Protein AF-A0A0K0ILM9-F1 (afdb_monomer_lite)

Foldseek 3Di:
DDPPDPPPPVVVVVVVVCVVDVDDPCPVVVVVVVVVVVVVVVVLVVQVLQVLQCVCVVVVPDDAFKDKDKDKDWDDQDPVCPPPPPDDTDIDIDIDDIDGRDHDHHPD

Radius of gyration: 21.02 Å; chains: 1; bounding box: 34×55×41 Å

Structure (mmCIF, N/CA/C/O backbone):
data_AF-A0A0K0ILM9-F1
#
_entry.id   AF-A0A0K0ILM9-F1
#
loop_
_atom_site.group_PDB
_atom_site.id
_atom_site.type_symbol
_atom_site.label_atom_id
_atom_site.label_alt_id
_atom_site.label_comp_id
_atom_site.label_asym_id
_atom_site.label_entity_id
_atom_site.label_seq_id
_atom_site.pdbx_PDB_ins_code
_atom_site.Cartn_x
_atom_site.Cartn_y
_atom_site.Cartn_z
_atom_site.occupancy
_atom_site.B_iso_or_equiv
_atom_site.auth_seq_id
_atom_site.auth_comp_id
_atom_site.auth_asym_id
_atom_site.auth_atom_id
_atom_site.pdbx_PDB_model_num
ATOM 1 N N . MET A 1 1 ? -18.665 20.025 -16.434 1.00 33.38 1 MET A N 1
ATOM 2 C CA . MET A 1 1 ? -17.232 20.025 -16.791 1.00 33.38 1 MET A CA 1
ATOM 3 C C . MET A 1 1 ? -16.466 20.414 -15.540 1.00 33.38 1 MET A C 1
ATOM 5 O O . MET A 1 1 ? -16.509 21.576 -15.172 1.00 33.38 1 MET A O 1
ATOM 9 N N . SER A 1 2 ? -15.904 19.436 -14.829 1.00 36.09 2 SER A N 1
ATOM 10 C CA . SER A 1 2 ? -15.121 19.678 -13.612 1.00 36.09 2 SER A CA 1
ATOM 11 C C . SER A 1 2 ? -13.660 19.839 -14.025 1.00 36.09 2 SER A C 1
ATOM 13 O O . SER A 1 2 ? -13.141 18.991 -14.752 1.00 36.09 2 SER A O 1
ATOM 15 N N . SER A 1 3 ? -13.036 20.963 -13.679 1.00 33.31 3 SER A N 1
ATOM 16 C CA . SER A 1 3 ? -11.645 21.248 -14.029 1.00 33.31 3 SER A CA 1
ATOM 17 C C . SER A 1 3 ? -10.723 20.300 -13.263 1.00 33.31 3 SER A C 1
ATOM 19 O O . SER A 1 3 ? -10.623 20.373 -12.043 1.00 33.31 3 SER A O 1
ATOM 21 N N . LEU A 1 4 ? -10.054 19.416 -14.000 1.00 40.66 4 LEU A N 1
ATOM 22 C CA . LEU A 1 4 ? -9.144 18.365 -13.530 1.00 40.66 4 LEU A CA 1
ATOM 23 C C . LEU A 1 4 ? -7.768 18.879 -13.053 1.00 40.66 4 LEU A C 1
ATOM 25 O O . LEU A 1 4 ? -6.768 18.187 -13.214 1.00 40.66 4 LEU A O 1
ATOM 29 N N . TYR A 1 5 ? -7.688 20.074 -12.465 1.00 40.53 5 TYR A N 1
ATOM 30 C CA . TYR A 1 5 ? -6.417 20.607 -11.969 1.00 40.53 5 TYR A CA 1
ATOM 31 C C . TYR A 1 5 ? -6.564 21.186 -10.554 1.00 40.53 5 TYR A C 1
ATOM 33 O O . TYR A 1 5 ? -7.301 22.159 -10.383 1.00 40.53 5 TYR A O 1
ATOM 41 N N . PRO A 1 6 ? -5.841 20.653 -9.548 1.00 45.00 6 PRO A N 1
ATOM 42 C CA . PRO A 1 6 ? -5.717 21.249 -8.217 1.00 45.00 6 PRO A CA 1
ATOM 43 C C . PRO A 1 6 ? -4.757 22.452 -8.261 1.00 45.00 6 PRO A C 1
ATOM 45 O O . PRO A 1 6 ? -3.771 22.529 -7.539 1.00 45.00 6 PRO A O 1
ATOM 48 N N . THR A 1 7 ? -5.006 23.402 -9.163 1.00 49.25 7 THR A N 1
ATOM 49 C CA . THR A 1 7 ? -4.151 24.580 -9.376 1.00 49.25 7 THR A CA 1
ATOM 50 C C . THR A 1 7 ? -4.472 25.758 -8.452 1.00 49.25 7 THR A C 1
ATOM 52 O O . THR A 1 7 ? -3.872 26.813 -8.621 1.00 49.25 7 THR A O 1
ATOM 55 N N . SER A 1 8 ? -5.393 25.642 -7.486 1.00 54.94 8 SER A N 1
ATOM 56 C CA . SER A 1 8 ? -5.875 26.822 -6.744 1.00 54.94 8 SER A CA 1
ATOM 57 C C . SER A 1 8 ? -5.545 26.889 -5.256 1.00 54.94 8 SER A C 1
ATOM 59 O O . SER A 1 8 ? -5.560 27.994 -4.737 1.00 54.94 8 SER A O 1
ATOM 61 N N . GLU A 1 9 ? -5.246 25.799 -4.549 1.00 55.62 9 GLU A N 1
ATOM 62 C CA . GLU A 1 9 ? -5.011 25.887 -3.090 1.00 55.62 9 GLU A CA 1
ATOM 63 C C . GLU A 1 9 ? -3.539 26.127 -2.748 1.00 55.62 9 GLU A C 1
ATOM 65 O O . GLU A 1 9 ? -3.226 27.107 -2.074 1.00 55.62 9 GLU A O 1
ATOM 70 N N . ILE A 1 10 ? -2.625 25.341 -3.327 1.00 53.16 10 ILE A N 1
ATOM 71 C CA . ILE A 1 10 ? -1.171 25.478 -3.120 1.00 53.16 10 ILE A CA 1
ATOM 72 C C . ILE A 1 10 ? -0.683 26.869 -3.550 1.00 53.16 10 ILE A C 1
ATOM 74 O O . ILE A 1 10 ? 0.044 27.541 -2.822 1.00 53.16 10 ILE A O 1
ATOM 78 N N . TYR A 1 11 ? -1.134 27.342 -4.717 1.00 53.72 11 TYR A N 1
ATOM 79 C CA . TYR A 1 11 ? -0.797 28.677 -5.222 1.00 53.72 11 TYR A CA 1
ATOM 80 C C . TYR A 1 11 ? -1.329 29.799 -4.323 1.00 53.72 11 TYR A C 1
ATOM 82 O O . TYR A 1 11 ? -0.677 30.834 -4.173 1.00 53.72 11 TYR A O 1
ATOM 90 N N . VAL A 1 12 ? -2.512 29.618 -3.730 1.00 59.88 12 VAL A N 1
ATOM 91 C CA . VAL A 1 12 ? -3.123 30.621 -2.850 1.00 59.88 12 VAL A CA 1
ATOM 92 C C . VAL A 1 12 ? -2.415 30.660 -1.501 1.00 59.88 12 VAL A C 1
ATOM 94 O O . VAL A 1 12 ? -2.133 31.752 -1.013 1.00 59.88 12 VAL A O 1
ATOM 97 N N . GLU A 1 13 ? -2.067 29.511 -0.921 1.00 58.78 13 GLU A N 1
ATOM 98 C CA . GLU A 1 13 ? -1.324 29.464 0.340 1.00 58.78 13 GLU A CA 1
ATOM 99 C C . GLU A 1 13 ? 0.108 30.003 0.186 1.00 58.78 13 GLU A C 1
ATOM 101 O O . GLU A 1 13 ? 0.561 30.804 1.010 1.00 58.78 13 GLU A O 1
ATOM 106 N N . TYR A 1 14 ? 0.774 29.661 -0.922 1.00 53.38 14 TYR A N 1
ATOM 107 C CA . TYR A 1 14 ? 2.092 30.179 -1.290 1.00 53.38 14 TYR A CA 1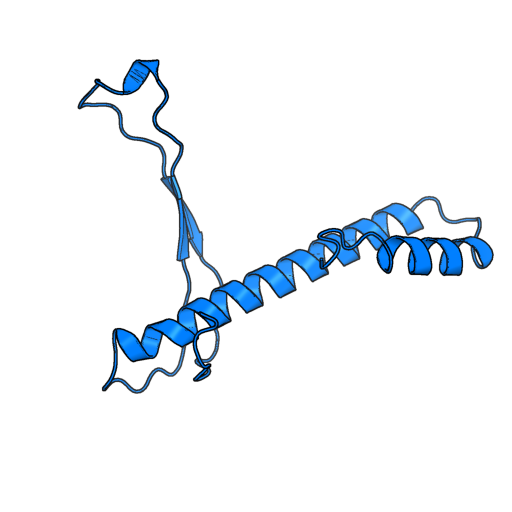
ATOM 108 C C . TYR A 1 14 ? 2.114 31.712 -1.341 1.00 53.38 14 TYR A C 1
ATOM 110 O O . TYR A 1 14 ? 2.963 32.335 -0.700 1.00 53.38 14 TYR A O 1
ATOM 118 N N . ASN A 1 15 ? 1.154 32.328 -2.041 1.00 56.69 15 ASN A N 1
ATOM 119 C CA . ASN A 1 15 ? 1.068 33.787 -2.172 1.00 56.69 15 ASN A CA 1
ATOM 120 C C . ASN A 1 15 ? 0.745 34.479 -0.838 1.00 56.69 15 ASN A C 1
ATOM 122 O O . ASN A 1 15 ? 1.233 35.573 -0.570 1.00 56.69 15 ASN A O 1
ATOM 126 N N . LYS A 1 16 ? -0.045 33.831 0.025 1.00 59.06 16 LYS A N 1
ATOM 127 C CA . LYS A 1 16 ? -0.424 34.379 1.334 1.00 59.06 16 LYS A CA 1
ATOM 128 C C . LYS A 1 16 ? 0.753 34.402 2.317 1.00 59.06 16 LYS A C 1
ATOM 130 O O . LYS A 1 16 ? 0.915 35.373 3.046 1.00 59.06 16 LYS A O 1
ATOM 135 N N . LYS A 1 17 ? 1.597 33.361 2.315 1.00 53.44 17 LYS A N 1
ATOM 136 C CA . LYS A 1 17 ? 2.791 33.266 3.182 1.00 53.44 17 LYS A CA 1
ATOM 137 C C . LYS A 1 17 ? 3.982 34.092 2.668 1.00 53.44 17 LYS A C 1
ATOM 139 O O . LYS A 1 17 ? 4.769 34.582 3.477 1.00 53.44 17 LYS A O 1
ATOM 144 N N . THR A 1 18 ? 4.114 34.296 1.353 1.00 51.09 18 THR A N 1
ATOM 145 C CA . THR A 1 18 ? 5.209 35.103 0.766 1.00 51.09 18 THR A CA 1
ATOM 146 C C . THR A 1 18 ? 5.064 36.610 0.994 1.00 51.09 18 THR A C 1
ATOM 148 O O . THR A 1 18 ? 6.080 37.309 1.002 1.00 51.09 18 THR A O 1
ATOM 151 N N . GLU A 1 19 ? 3.853 37.128 1.234 1.00 53.59 19 GLU A N 1
ATOM 152 C CA . GLU A 1 19 ? 3.674 38.526 1.660 1.00 53.59 19 GLU A CA 1
ATOM 153 C C . GLU A 1 19 ? 4.146 38.771 3.106 1.00 53.59 19 GLU A C 1
ATOM 155 O O . GLU A 1 19 ? 4.573 39.881 3.424 1.00 53.59 19 GLU A O 1
ATOM 160 N N . GLU A 1 20 ? 4.157 37.744 3.966 1.00 53.38 20 GLU A N 1
ATOM 161 C CA . GLU A 1 20 ? 4.500 37.882 5.389 1.00 53.38 20 GLU A CA 1
ATOM 162 C C . GLU A 1 20 ? 5.984 37.629 5.720 1.00 53.38 20 GLU A C 1
ATOM 164 O O . GLU A 1 20 ? 6.473 38.149 6.724 1.00 53.38 20 GLU A O 1
ATOM 169 N N . LYS A 1 21 ? 6.738 36.862 4.915 1.00 54.28 21 LYS A N 1
ATOM 170 C CA . LYS A 1 21 ? 8.130 36.481 5.250 1.00 54.28 21 LYS A CA 1
ATOM 171 C C . LYS A 1 21 ? 9.043 36.376 4.025 1.00 54.28 21 LYS A C 1
ATOM 173 O O . LYS A 1 21 ? 9.224 35.315 3.443 1.00 54.28 21 LYS A O 1
ATOM 178 N N . ARG A 1 22 ? 9.683 37.490 3.663 1.00 46.84 22 ARG A N 1
ATOM 179 C CA . ARG A 1 22 ? 10.633 37.611 2.536 1.00 46.84 22 ARG A CA 1
ATOM 180 C C . ARG A 1 22 ? 12.100 37.259 2.867 1.00 46.84 22 ARG A C 1
ATOM 182 O O . ARG A 1 22 ? 12.994 37.823 2.246 1.00 46.84 22 ARG A O 1
ATOM 189 N N . SER A 1 23 ? 12.390 36.395 3.845 1.00 54.50 23 SER A N 1
ATOM 190 C CA . SER A 1 23 ? 13.784 36.218 4.309 1.00 54.50 23 SER A CA 1
ATOM 191 C C . SER A 1 23 ? 14.160 34.825 4.838 1.00 54.50 23 SER A C 1
ATOM 193 O O . SER A 1 23 ? 14.935 34.744 5.787 1.00 54.50 23 SER A O 1
ATOM 195 N N . ASP A 1 24 ? 13.665 33.736 4.253 1.00 58.34 24 ASP A N 1
ATOM 196 C CA . ASP A 1 24 ? 14.224 32.409 4.561 1.00 58.34 24 ASP A CA 1
ATOM 197 C C . ASP A 1 24 ? 14.314 31.558 3.292 1.00 58.34 24 ASP A C 1
ATOM 199 O O . ASP A 1 24 ? 13.295 31.118 2.759 1.00 58.34 24 ASP A O 1
ATOM 203 N N . ASP A 1 25 ? 15.539 31.343 2.806 1.00 58.75 25 ASP A N 1
ATOM 204 C CA . ASP A 1 25 ? 15.829 30.571 1.586 1.00 58.75 25 ASP A CA 1
ATOM 205 C C . ASP A 1 25 ? 15.400 29.092 1.706 1.00 58.75 25 ASP A C 1
ATOM 207 O O . ASP A 1 25 ? 15.193 28.433 0.691 1.00 58.75 25 ASP A O 1
ATOM 211 N N . ASN A 1 26 ? 15.173 28.590 2.928 1.00 61.47 26 ASN A N 1
ATOM 212 C CA . ASN A 1 26 ? 14.743 27.208 3.188 1.00 61.47 26 ASN A CA 1
ATOM 213 C C . ASN A 1 26 ? 13.215 27.032 3.266 1.00 61.47 26 ASN A C 1
ATOM 215 O O . ASN A 1 26 ? 12.725 25.910 3.177 1.00 61.47 26 ASN A O 1
ATOM 219 N N . LEU A 1 27 ? 12.438 28.120 3.380 1.00 64.12 27 LEU A N 1
ATOM 220 C CA . LEU A 1 27 ? 10.982 28.041 3.580 1.00 64.12 27 LEU A CA 1
ATOM 221 C C . LEU A 1 27 ? 10.275 27.336 2.412 1.00 64.12 27 LEU A C 1
ATOM 223 O O . LEU A 1 27 ? 9.264 26.665 2.587 1.00 64.12 27 LEU A O 1
ATOM 227 N N . VAL A 1 28 ? 10.805 27.522 1.203 1.00 60.66 28 VAL A N 1
ATOM 228 C CA . VAL A 1 28 ? 10.263 26.922 -0.017 1.00 60.66 28 VAL A CA 1
ATOM 229 C C . VAL A 1 28 ? 10.489 25.412 -0.010 1.00 60.66 28 VAL A C 1
ATOM 231 O O . VAL A 1 28 ? 9.562 24.660 -0.296 1.00 60.66 28 VAL A O 1
ATOM 234 N N . GLU A 1 29 ? 11.694 24.971 0.345 1.00 68.50 29 GLU A N 1
ATOM 235 C CA . GLU A 1 29 ? 12.059 23.554 0.397 1.00 68.50 29 GLU A CA 1
ATOM 236 C C . GLU A 1 29 ? 11.287 22.817 1.501 1.00 68.50 29 GLU A C 1
ATOM 238 O O . GLU A 1 29 ? 10.767 21.728 1.261 1.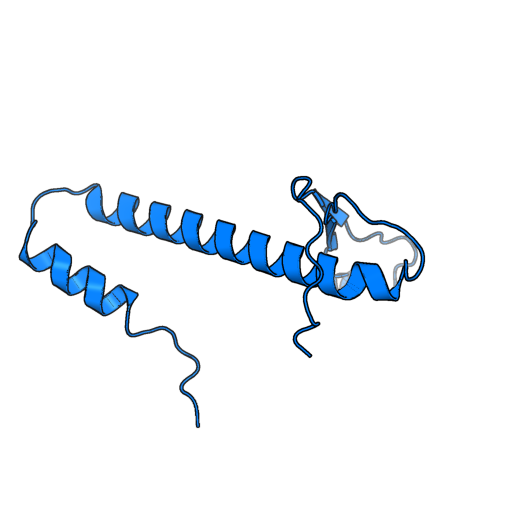00 68.50 29 GLU A O 1
ATOM 243 N N . ASP A 1 30 ? 11.093 23.463 2.654 1.00 70.56 30 ASP A N 1
ATOM 244 C CA . ASP A 1 30 ? 10.294 22.929 3.760 1.00 70.56 30 ASP A CA 1
ATOM 245 C C . ASP A 1 30 ? 8.814 22.745 3.375 1.00 70.56 30 ASP A C 1
ATOM 247 O O . ASP A 1 30 ? 8.239 21.692 3.646 1.00 70.56 30 ASP A O 1
ATOM 251 N N . ILE A 1 31 ? 8.202 23.717 2.681 1.00 64.31 31 ILE A N 1
ATOM 252 C CA . ILE A 1 31 ? 6.807 23.615 2.202 1.00 64.31 31 ILE A CA 1
ATOM 253 C C . ILE A 1 31 ? 6.656 22.481 1.181 1.00 64.31 31 ILE A C 1
ATOM 255 O O . ILE A 1 31 ? 5.671 21.742 1.217 1.00 64.31 31 ILE A O 1
ATOM 259 N N . PHE A 1 32 ? 7.611 22.334 0.257 1.00 62.56 32 PHE A N 1
ATOM 260 C CA . PHE A 1 32 ? 7.566 21.248 -0.724 1.00 62.56 32 PHE A CA 1
ATOM 261 C C . PHE A 1 32 ? 7.701 19.880 -0.062 1.00 62.56 32 PHE A C 1
ATOM 263 O O . PHE A 1 32 ? 6.963 18.965 -0.422 1.00 62.56 32 PHE A O 1
ATOM 270 N N . LYS A 1 33 ? 8.591 19.757 0.923 1.00 69.12 33 LYS A N 1
ATOM 271 C CA . LYS A 1 33 ? 8.792 18.517 1.666 1.00 69.12 33 LYS A CA 1
ATOM 272 C C . LYS A 1 33 ? 7.567 18.142 2.502 1.00 69.12 33 LYS A C 1
ATOM 274 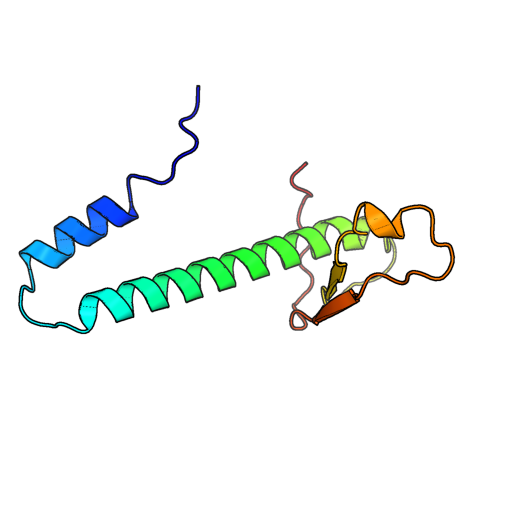O O . LYS A 1 33 ? 7.116 17.005 2.426 1.00 69.12 33 LYS A O 1
ATOM 279 N N . GLU A 1 34 ? 6.981 19.098 3.224 1.00 61.84 34 GLU A N 1
ATOM 280 C CA . GLU A 1 34 ? 5.743 18.889 3.989 1.00 61.84 34 GLU A CA 1
ATOM 281 C C . GLU A 1 34 ? 4.594 18.445 3.072 1.00 61.84 34 GLU A C 1
ATOM 283 O O . GLU A 1 34 ? 3.854 17.514 3.385 1.00 61.84 34 GLU A O 1
ATOM 288 N N . HIS A 1 35 ? 4.469 19.058 1.892 1.00 58.38 35 HIS A N 1
ATOM 289 C CA . HIS A 1 35 ? 3.445 18.677 0.925 1.00 58.38 35 HIS A CA 1
ATOM 290 C C . HIS A 1 35 ? 3.700 17.288 0.317 1.00 58.38 35 HIS A C 1
ATOM 292 O O . HIS A 1 35 ? 2.752 16.536 0.080 1.00 58.38 35 HIS A O 1
ATOM 298 N N . GLU A 1 36 ? 4.955 16.933 0.040 1.00 64.69 36 GLU A N 1
ATOM 299 C CA . GLU A 1 36 ? 5.337 15.602 -0.442 1.00 64.69 36 GLU A CA 1
ATOM 300 C C . GLU A 1 36 ? 5.016 14.524 0.603 1.00 64.69 36 GLU A C 1
ATOM 302 O O . GLU A 1 36 ? 4.419 13.497 0.266 1.00 64.69 36 GLU A O 1
ATOM 307 N N . GLU A 1 37 ? 5.322 14.787 1.874 1.00 68.19 37 GLU A N 1
ATOM 308 C CA . GLU A 1 37 ? 4.992 13.921 3.008 1.00 68.19 37 GLU A CA 1
ATOM 309 C C . GLU A 1 37 ? 3.468 13.764 3.157 1.00 68.19 37 GLU A C 1
ATOM 311 O O . GLU A 1 37 ? 2.970 12.638 3.116 1.00 68.19 37 GLU A O 1
ATOM 316 N N . LEU A 1 38 ? 2.706 14.866 3.183 1.00 58.00 38 LEU A N 1
ATOM 317 C CA . LEU A 1 38 ? 1.235 14.850 3.249 1.00 58.00 38 LEU A CA 1
ATOM 318 C C . LEU A 1 38 ? 0.598 14.088 2.080 1.00 58.00 38 LEU A C 1
ATOM 320 O O . LEU A 1 38 ? -0.336 13.308 2.269 1.00 58.00 38 LEU A O 1
ATOM 324 N N . THR A 1 39 ? 1.103 14.287 0.860 1.00 63.34 39 THR A N 1
ATOM 325 C CA . THR A 1 39 ? 0.588 13.595 -0.335 1.00 63.34 39 THR A CA 1
ATOM 326 C C . THR A 1 39 ? 0.892 12.098 -0.269 1.00 63.34 39 THR A C 1
ATOM 328 O O . THR A 1 39 ? 0.075 11.272 -0.680 1.00 63.34 39 THR A O 1
ATOM 331 N N . THR A 1 40 ? 2.055 11.738 0.277 1.00 76.19 40 THR A N 1
ATOM 332 C CA . THR A 1 40 ? 2.462 10.345 0.475 1.00 76.19 40 THR A CA 1
ATOM 333 C C . THR A 1 40 ? 1.589 9.664 1.527 1.00 76.19 40 THR A C 1
ATOM 335 O O . THR A 1 40 ? 1.088 8.567 1.276 1.00 76.19 40 THR A O 1
ATOM 338 N N . GLU A 1 41 ? 1.340 10.317 2.663 1.00 78.94 41 GLU A N 1
ATOM 339 C CA . GLU A 1 41 ? 0.470 9.803 3.726 1.00 78.94 41 GLU A CA 1
ATOM 340 C C . GLU A 1 41 ? -0.967 9.586 3.236 1.00 78.94 41 GLU A C 1
ATOM 342 O O . GLU A 1 41 ? -1.511 8.491 3.390 1.00 78.94 41 GLU A O 1
ATOM 347 N N . GLN A 1 42 ? -1.551 10.576 2.553 1.00 80.06 42 GLN A N 1
ATOM 348 C CA . GLN A 1 42 ? -2.888 10.459 1.959 1.00 80.06 42 GLN A CA 1
ATOM 349 C C . GLN A 1 42 ? -2.959 9.339 0.912 1.00 80.06 42 GLN A C 1
ATOM 351 O O . GLN A 1 42 ? -3.953 8.613 0.826 1.00 80.06 42 GLN A O 1
ATOM 356 N N . GLY A 1 43 ? -1.900 9.172 0.115 1.00 80.38 43 GLY A N 1
ATOM 357 C CA . GLY A 1 43 ? -1.796 8.085 -0.854 1.00 80.38 43 GLY A CA 1
ATOM 358 C C . GLY A 1 43 ? -1.803 6.709 -0.187 1.00 80.38 43 GLY A C 1
ATOM 359 O O . GLY A 1 43 ? -2.546 5.821 -0.610 1.00 80.38 43 GLY A O 1
ATOM 360 N N . VAL A 1 44 ? -1.021 6.539 0.882 1.00 84.56 44 VAL A N 1
ATOM 361 C CA . VAL A 1 44 ? -0.973 5.300 1.675 1.00 84.56 44 VAL A CA 1
ATOM 362 C C . VAL A 1 44 ? -2.328 5.011 2.321 1.00 84.56 44 VAL A C 1
ATOM 364 O O . VAL A 1 44 ? -2.816 3.883 2.226 1.00 84.56 44 VAL A O 1
ATOM 367 N N . GLU A 1 45 ? -2.973 6.020 2.910 1.00 84.62 45 GLU A N 1
ATOM 368 C CA . GLU A 1 45 ? -4.301 5.885 3.515 1.00 84.62 45 GLU A CA 1
ATOM 369 C C . GLU A 1 45 ? -5.340 5.406 2.490 1.00 84.62 45 GLU A C 1
ATOM 371 O O . GLU A 1 45 ? -6.077 4.450 2.740 1.00 84.62 45 GLU A O 1
ATOM 376 N N . LEU A 1 46 ? -5.371 6.013 1.299 1.00 85.00 46 LEU A N 1
ATOM 377 C CA . LEU A 1 46 ? -6.293 5.626 0.230 1.00 85.00 46 LEU A CA 1
ATOM 378 C C . LEU A 1 46 ? -6.084 4.180 -0.225 1.00 85.00 46 LEU A C 1
ATOM 380 O O . LEU A 1 46 ? -7.061 3.457 -0.442 1.00 85.00 46 LEU A O 1
ATOM 384 N N . ILE A 1 47 ? -4.828 3.748 -0.351 1.00 87.25 47 ILE A N 1
ATOM 385 C CA . ILE A 1 47 ? -4.484 2.374 -0.727 1.00 87.25 47 ILE A CA 1
ATOM 386 C C . ILE A 1 47 ? -4.940 1.388 0.355 1.00 87.25 47 ILE A C 1
ATOM 388 O O . ILE A 1 47 ? -5.548 0.364 0.032 1.00 87.25 47 ILE A O 1
ATOM 392 N N . ASN A 1 48 ? -4.712 1.698 1.632 1.00 86.75 48 ASN A N 1
ATOM 393 C CA . ASN A 1 48 ? -5.152 0.854 2.744 1.00 86.75 48 ASN A CA 1
ATOM 394 C C . ASN A 1 48 ? -6.679 0.801 2.856 1.00 86.75 48 ASN A C 1
ATOM 396 O O . ASN A 1 48 ? -7.250 -0.272 3.074 1.00 86.75 48 ASN A O 1
ATOM 400 N N . ARG A 1 49 ? -7.368 1.923 2.620 1.00 85.06 49 ARG A N 1
ATOM 401 C CA . ARG A 1 49 ? -8.833 1.963 2.565 1.00 85.06 49 ARG A CA 1
ATOM 402 C C . ARG A 1 49 ? -9.367 1.097 1.431 1.00 85.06 49 ARG A C 1
ATOM 404 O O . ARG A 1 49 ? -10.300 0.325 1.634 1.00 85.06 49 ARG A O 1
ATOM 411 N N . PHE A 1 50 ? -8.756 1.181 0.250 1.00 85.88 50 PHE A N 1
ATOM 412 C CA . PHE A 1 50 ? -9.104 0.306 -0.865 1.00 85.88 50 PHE A CA 1
ATOM 413 C C . PHE A 1 50 ? -8.899 -1.170 -0.497 1.00 85.88 50 PHE A C 1
ATOM 415 O O . PHE A 1 50 ? -9.829 -1.962 -0.656 1.00 85.88 50 PHE A O 1
ATOM 422 N N . GLY A 1 51 ? -7.742 -1.522 0.077 1.00 87.19 51 GLY A N 1
ATOM 423 C CA . GLY A 1 51 ? -7.451 -2.869 0.579 1.00 87.19 51 GLY A CA 1
ATOM 424 C C . GLY A 1 51 ? -8.501 -3.373 1.574 1.00 87.19 51 GLY A C 1
ATOM 425 O O . GLY A 1 51 ? -9.014 -4.480 1.423 1.00 87.19 51 GLY A O 1
ATOM 426 N N . SER A 1 52 ? -8.904 -2.531 2.528 1.00 86.31 52 SER A N 1
ATOM 427 C CA . SER A 1 52 ? -9.960 -2.853 3.496 1.00 86.31 52 SER A CA 1
ATOM 428 C C . SER A 1 52 ? -11.319 -3.066 2.824 1.00 86.31 52 SER A C 1
ATOM 430 O O . SER A 1 52 ? -12.040 -4.009 3.152 1.00 86.31 52 SER A O 1
ATOM 432 N N . SER A 1 53 ? -11.669 -2.228 1.844 1.00 85.81 53 SER A N 1
ATOM 433 C CA . SER A 1 53 ? -12.960 -2.320 1.153 1.00 85.81 53 SER A CA 1
ATOM 434 C C . SER A 1 53 ? -13.138 -3.629 0.377 1.00 85.81 53 SER A C 1
ATOM 436 O O . SER A 1 53 ? -14.256 -4.129 0.252 1.00 85.81 53 SER A O 1
ATOM 438 N N . VAL A 1 54 ? -12.039 -4.221 -0.107 1.00 87.88 54 VAL A N 1
ATOM 439 C CA . VAL A 1 54 ? -12.064 -5.502 -0.828 1.00 87.88 54 VAL A CA 1
ATOM 440 C C . VAL A 1 54 ? -11.837 -6.709 0.082 1.00 87.88 54 VAL A C 1
ATOM 442 O O . VAL A 1 54 ? -12.226 -7.814 -0.289 1.00 87.88 54 VAL A O 1
ATOM 445 N N . ALA A 1 55 ? -11.248 -6.533 1.268 1.00 87.38 55 ALA A N 1
ATOM 446 C CA . ALA A 1 55 ? -10.920 -7.638 2.170 1.00 87.38 55 ALA A CA 1
ATOM 447 C C . ALA A 1 55 ? -12.161 -8.468 2.545 1.00 87.38 55 ALA A C 1
ATOM 449 O O . ALA A 1 55 ? -12.150 -9.686 2.379 1.00 87.38 55 ALA A O 1
ATOM 450 N N . ASN A 1 56 ? -13.271 -7.813 2.903 1.00 79.50 56 ASN A N 1
ATOM 451 C CA . ASN A 1 56 ? -14.540 -8.490 3.211 1.00 79.50 56 ASN A CA 1
ATOM 452 C C . ASN A 1 56 ? -15.147 -9.239 2.020 1.00 79.50 56 ASN A C 1
ATOM 454 O O . ASN A 1 56 ? -15.882 -10.202 2.214 1.00 79.50 56 ASN A O 1
ATOM 458 N N . TYR A 1 57 ? -14.868 -8.816 0.783 1.00 84.31 57 TYR A N 1
ATOM 459 C CA . TYR A 1 57 ? -15.346 -9.543 -0.393 1.00 84.31 57 TYR A CA 1
ATOM 460 C C . TYR A 1 57 ? -14.642 -10.900 -0.530 1.00 84.31 57 TYR A C 1
ATOM 462 O O . TYR A 1 57 ? -15.279 -11.898 -0.864 1.00 84.31 57 TYR A O 1
ATOM 470 N N . TYR A 1 58 ? -13.336 -10.947 -0.257 1.00 86.44 58 TYR A N 1
ATOM 471 C CA . TYR A 1 58 ? -12.542 -12.173 -0.366 1.00 86.44 58 TYR A CA 1
ATOM 472 C C . TYR A 1 58 ? -12.584 -13.044 0.896 1.00 86.44 58 TYR A C 1
ATOM 474 O O . TYR A 1 58 ? -12.413 -14.258 0.792 1.00 86.44 58 TYR A O 1
ATOM 482 N N . LEU A 1 59 ? -12.829 -12.447 2.064 1.00 87.31 59 LEU A N 1
ATOM 483 C CA . LEU A 1 59 ? -12.845 -13.107 3.373 1.00 87.31 59 LEU A CA 1
ATOM 484 C C . LEU A 1 59 ? -14.166 -12.821 4.124 1.00 87.31 59 LEU A C 1
ATOM 486 O O . LEU A 1 59 ? -14.149 -12.246 5.207 1.00 87.31 59 LEU A O 1
ATOM 490 N N . PRO A 1 60 ? -15.336 -13.204 3.576 1.00 81.38 60 PRO A N 1
ATOM 491 C CA . PRO A 1 60 ? -16.644 -12.739 4.061 1.00 81.38 60 PRO A CA 1
ATOM 492 C C . PRO A 1 60 ? -17.071 -13.269 5.438 1.00 81.38 60 PRO A C 1
ATOM 494 O O . PRO A 1 60 ? -18.039 -12.764 5.998 1.00 81.38 60 PRO A O 1
ATOM 497 N N . ASN A 1 61 ? -16.398 -14.296 5.962 1.00 86.94 61 ASN A N 1
ATOM 498 C CA . ASN A 1 61 ? -16.733 -14.933 7.242 1.00 86.94 61 ASN A CA 1
ATOM 499 C C . ASN A 1 61 ? -15.600 -14.830 8.271 1.00 86.94 61 ASN A C 1
ATOM 501 O O . ASN A 1 61 ? -15.690 -15.452 9.327 1.00 86.94 61 ASN A O 1
ATOM 505 N N . GLU A 1 62 ? -14.533 -14.106 7.944 1.00 87.75 62 GLU A N 1
ATOM 506 C CA . GLU A 1 62 ? -13.399 -13.926 8.841 1.00 87.75 62 GLU A CA 1
ATOM 507 C C . GLU A 1 62 ? -13.565 -12.619 9.612 1.00 87.75 62 GLU A C 1
ATOM 509 O O . GLU A 1 62 ? -14.000 -11.608 9.058 1.00 87.75 62 GLU A O 1
ATOM 514 N N . ASP A 1 63 ? -13.200 -12.644 10.890 1.00 88.94 63 ASP A N 1
ATOM 515 C CA . ASP A 1 63 ? -13.080 -11.433 11.694 1.00 88.94 63 ASP A CA 1
ATOM 516 C C . ASP A 1 63 ? -11.688 -10.838 11.456 1.00 88.94 63 ASP A C 1
ATOM 518 O O . ASP A 1 63 ? -10.675 -11.357 11.933 1.00 88.94 63 ASP A O 1
ATOM 522 N N . ILE A 1 64 ? -11.622 -9.809 10.613 1.00 89.19 64 ILE A N 1
ATOM 523 C CA . ILE A 1 64 ? -10.361 -9.196 10.195 1.00 89.19 64 ILE A CA 1
ATOM 524 C C . ILE A 1 64 ? -10.003 -8.104 11.202 1.00 89.19 64 ILE A C 1
ATOM 526 O O . ILE A 1 64 ? -10.663 -7.074 11.257 1.00 89.19 64 ILE A O 1
ATOM 530 N N . GLU A 1 65 ? -8.932 -8.308 11.969 1.00 91.94 65 GLU A N 1
ATOM 531 C CA . GLU A 1 65 ? -8.427 -7.307 12.922 1.00 91.94 65 GLU A CA 1
ATOM 532 C C . GLU A 1 65 ? -7.509 -6.284 12.236 1.00 91.94 65 GLU A C 1
ATOM 534 O O . GLU A 1 65 ? -7.636 -5.075 12.422 1.00 91.94 65 GLU A O 1
ATOM 539 N N . MET A 1 66 ? -6.589 -6.773 11.401 1.00 92.12 66 MET A N 1
ATOM 540 C CA . MET A 1 66 ? -5.538 -5.974 10.777 1.00 92.12 66 MET A CA 1
ATOM 541 C C . MET A 1 66 ? -5.383 -6.339 9.304 1.00 92.12 66 MET A C 1
ATOM 543 O O . MET A 1 66 ? -5.518 -7.501 8.914 1.00 92.12 66 MET A O 1
ATOM 547 N N . ILE A 1 67 ? -5.010 -5.355 8.493 1.00 89.31 67 ILE A N 1
ATOM 548 C CA . ILE A 1 67 ? -4.655 -5.545 7.090 1.00 89.31 67 ILE A CA 1
ATOM 549 C C . ILE A 1 67 ? -3.243 -5.042 6.805 1.00 89.31 67 ILE A C 1
ATOM 551 O O . ILE A 1 67 ? -2.769 -4.076 7.400 1.00 89.31 67 ILE A O 1
ATOM 555 N N . GLN A 1 68 ? -2.585 -5.688 5.849 1.00 92.12 68 GLN A N 1
ATOM 556 C CA . GLN A 1 68 ? -1.340 -5.216 5.261 1.00 92.12 68 GLN A CA 1
ATOM 557 C C . GLN A 1 68 ? -1.491 -5.205 3.746 1.00 92.12 68 GLN A C 1
ATOM 559 O O . GLN A 1 68 ? -1.904 -6.205 3.154 1.00 92.12 68 GLN A O 1
ATOM 564 N N . VAL A 1 69 ? -1.132 -4.093 3.108 1.00 89.62 69 VAL A N 1
ATOM 565 C CA . VAL A 1 69 ? -1.149 -3.986 1.648 1.00 89.62 69 VAL A CA 1
ATOM 566 C C . VAL A 1 69 ? 0.275 -4.044 1.106 1.00 89.62 69 VAL A C 1
ATOM 568 O O . VAL A 1 69 ? 1.148 -3.299 1.539 1.00 89.62 69 VAL A O 1
ATOM 571 N N . ARG A 1 70 ? 0.503 -4.916 0.120 1.00 91.00 70 ARG A N 1
ATOM 572 C CA . ARG A 1 70 ? 1.750 -4.989 -0.652 1.00 91.00 70 ARG A CA 1
ATOM 573 C C . ARG A 1 70 ? 1.525 -4.423 -2.046 1.00 91.00 70 ARG A C 1
ATOM 575 O O . ARG A 1 70 ? 0.694 -4.932 -2.796 1.00 91.00 70 ARG A O 1
ATOM 582 N N . LEU A 1 71 ? 2.316 -3.427 -2.421 1.00 86.69 71 LEU A N 1
ATOM 583 C CA . LEU A 1 71 ? 2.377 -2.909 -3.782 1.00 86.69 71 LEU A CA 1
ATOM 584 C C . LEU A 1 71 ? 3.419 -3.692 -4.580 1.00 86.69 71 LEU A C 1
ATOM 586 O O . LEU A 1 71 ? 4.542 -3.890 -4.118 1.00 86.69 71 LEU A O 1
ATOM 590 N N . SER A 1 72 ? 3.053 -4.134 -5.783 1.00 89.94 72 SER A N 1
ATOM 591 C CA . SER A 1 72 ? 3.969 -4.785 -6.723 1.00 89.94 72 SER A CA 1
ATOM 592 C C . SER A 1 72 ? 4.195 -3.899 -7.943 1.00 89.94 72 SER A C 1
ATOM 594 O O . SER A 1 72 ? 3.262 -3.633 -8.702 1.00 89.94 72 SER A O 1
ATOM 596 N N . PHE A 1 73 ? 5.440 -3.502 -8.167 1.00 87.75 73 PHE A N 1
ATOM 597 C CA . PHE A 1 73 ? 5.870 -2.745 -9.335 1.00 87.75 73 PHE A CA 1
ATOM 598 C C . PHE A 1 73 ? 6.572 -3.706 -10.278 1.00 87.75 73 PHE A C 1
ATOM 600 O O . PHE A 1 73 ? 7.689 -4.142 -10.007 1.00 87.75 73 PHE A O 1
ATOM 607 N N . ARG A 1 74 ? 5.895 -4.081 -11.361 1.00 88.69 74 ARG A N 1
ATOM 608 C CA . ARG A 1 74 ? 6.476 -4.921 -12.404 1.00 88.69 74 ARG A CA 1
ATOM 609 C C . ARG A 1 74 ? 6.924 -4.043 -13.559 1.00 88.69 74 ARG A C 1
ATOM 611 O O . ARG A 1 74 ? 6.106 -3.310 -14.117 1.00 88.69 74 ARG A O 1
ATOM 618 N N . ASP A 1 75 ? 8.185 -4.176 -13.943 1.00 88.31 75 ASP A N 1
ATOM 619 C CA . ASP A 1 75 ? 8.706 -3.476 -15.108 1.00 88.31 75 ASP A CA 1
ATOM 620 C C . ASP A 1 75 ? 7.974 -3.940 -16.378 1.00 88.31 75 ASP A C 1
ATOM 622 O O . ASP A 1 75 ? 7.677 -5.132 -16.543 1.00 88.31 75 ASP A O 1
ATOM 626 N N . PRO A 1 76 ? 7.647 -3.016 -17.295 1.00 88.81 76 PRO A N 1
ATOM 627 C CA . PRO A 1 76 ? 7.007 -3.385 -18.543 1.00 88.81 76 PRO A CA 1
ATOM 628 C C . PRO A 1 76 ? 7.959 -4.241 -19.375 1.00 88.81 76 PRO A C 1
ATOM 630 O O . PRO A 1 76 ? 9.159 -3.984 -19.428 1.00 88.81 76 PRO A O 1
ATOM 633 N N . VAL A 1 77 ? 7.415 -5.230 -20.085 1.00 91.81 77 VAL A N 1
ATOM 634 C CA . VAL A 1 77 ? 8.204 -6.017 -21.040 1.00 91.81 77 VAL A CA 1
ATOM 635 C C . VAL A 1 77 ? 8.596 -5.111 -22.215 1.00 91.81 77 VAL A C 1
ATOM 637 O O . VAL A 1 77 ? 7.700 -4.642 -22.931 1.00 91.81 77 VAL A O 1
ATOM 640 N N . PRO A 1 78 ? 9.899 -4.852 -22.451 1.00 92.44 78 PRO A N 1
ATOM 641 C CA . PRO A 1 78 ? 10.339 -4.047 -23.579 1.00 92.44 78 PRO A CA 1
ATOM 642 C C . PRO A 1 78 ? 9.912 -4.683 -24.897 1.00 92.44 78 PRO A C 1
ATOM 644 O O . PRO A 1 78 ? 9.823 -5.905 -25.022 1.00 92.44 78 PRO A O 1
ATOM 647 N N . TYR A 1 79 ? 9.691 -3.858 -25.921 1.00 93.44 79 TYR A N 1
ATOM 648 C CA . TYR A 1 79 ? 9.246 -4.354 -27.225 1.00 93.44 79 TYR A CA 1
ATOM 649 C C . TYR A 1 79 ? 10.190 -5.421 -27.810 1.00 93.44 79 TYR A C 1
ATOM 651 O O . TYR A 1 79 ? 9.716 -6.409 -28.367 1.00 93.44 79 TYR A O 1
ATOM 659 N N . SER A 1 80 ? 11.506 -5.259 -27.626 1.00 93.56 80 SER A N 1
ATOM 660 C CA . SER A 1 80 ? 12.534 -6.211 -28.071 1.00 93.56 80 SER A CA 1
ATOM 661 C C . SER A 1 80 ? 12.409 -7.599 -27.437 1.00 93.56 80 SER A C 1
ATOM 663 O O . SER A 1 80 ? 12.815 -8.582 -28.045 1.00 93.56 80 SER A O 1
ATOM 665 N N . GLU A 1 81 ? 11.811 -7.689 -26.250 1.00 94.31 81 GLU A N 1
ATOM 666 C CA . GLU A 1 81 ? 11.707 -8.916 -25.455 1.00 94.31 81 GLU A CA 1
ATOM 667 C C . GLU A 1 81 ? 10.307 -9.544 -25.513 1.00 94.31 81 GLU A C 1
ATOM 669 O O . GLU A 1 81 ? 10.069 -10.592 -24.918 1.00 94.31 81 GLU A O 1
ATOM 674 N N . ARG A 1 82 ? 9.365 -8.948 -26.261 1.00 89.44 82 ARG A N 1
ATOM 675 C CA . ARG A 1 82 ? 7.950 -9.366 -26.293 1.00 89.44 82 ARG A CA 1
ATOM 676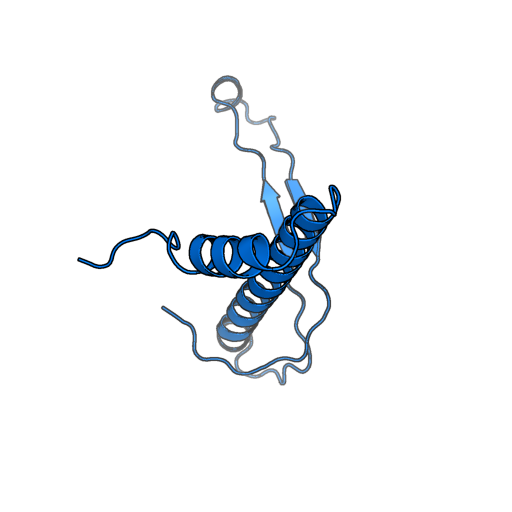 C C . ARG A 1 82 ? 7.746 -10.840 -26.666 1.00 89.44 82 ARG A C 1
A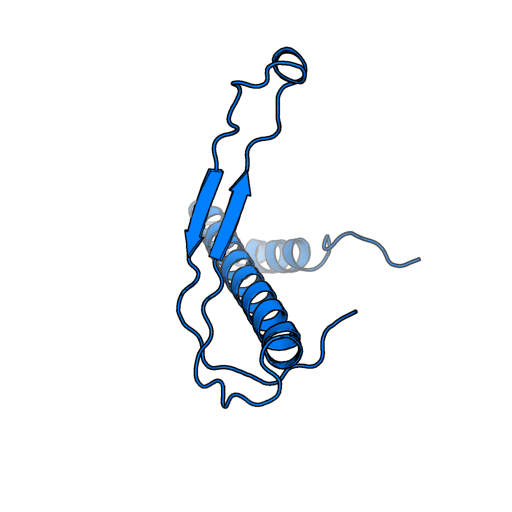TOM 678 O O . ARG A 1 82 ? 6.807 -11.459 -26.178 1.00 89.44 82 ARG A O 1
ATOM 685 N N . ASN A 1 83 ? 8.610 -11.388 -27.522 1.00 93.38 83 ASN A N 1
ATOM 686 C CA . ASN A 1 83 ? 8.550 -12.783 -27.974 1.00 93.38 83 ASN A CA 1
ATOM 687 C C . ASN A 1 83 ? 9.618 -13.673 -27.319 1.00 93.38 83 ASN A C 1
ATOM 689 O O . ASN A 1 83 ? 9.804 -14.808 -27.753 1.00 93.38 83 ASN A O 1
ATOM 693 N N . ASN A 1 84 ? 10.345 -13.172 -26.315 1.00 93.94 84 ASN A N 1
ATOM 694 C CA . ASN A 1 84 ? 11.347 -13.949 -25.601 1.00 93.94 84 ASN A CA 1
ATOM 695 C C . ASN A 1 84 ? 10.687 -14.685 -24.418 1.00 93.94 84 ASN A C 1
ATOM 697 O O . ASN A 1 84 ? 10.403 -14.056 -23.398 1.00 93.94 84 ASN A O 1
ATOM 701 N N . PRO A 1 85 ? 10.476 -16.014 -24.494 1.00 90.75 85 PRO A N 1
ATOM 702 C CA . PRO A 1 85 ? 9.834 -16.765 -23.413 1.00 90.75 85 PRO A CA 1
ATOM 703 C C . PRO A 1 85 ? 10.684 -16.822 -22.136 1.00 90.75 85 PRO A C 1
ATOM 705 O O . PRO A 1 85 ? 10.174 -17.165 -21.072 1.00 90.75 85 PRO A O 1
ATOM 708 N N . ASN A 1 86 ? 11.976 -16.494 -22.233 1.00 95.00 86 ASN A N 1
ATOM 709 C CA . ASN A 1 86 ? 12.896 -16.484 -21.102 1.00 95.00 86 ASN A CA 1
ATOM 710 C C . ASN A 1 86 ? 12.991 -15.111 -20.425 1.00 95.00 86 ASN A C 1
ATOM 712 O O . ASN A 1 86 ? 13.609 -15.013 -19.364 1.00 95.00 86 ASN A O 1
ATOM 716 N N . TYR A 1 87 ? 12.409 -14.057 -21.010 1.00 91.38 87 TYR A N 1
ATOM 717 C CA . TYR A 1 87 ? 12.431 -12.736 -20.398 1.00 91.38 87 TYR A CA 1
ATOM 718 C C . TYR A 1 87 ? 11.528 -12.714 -19.164 1.00 91.38 87 TYR A C 1
ATOM 720 O O . TYR A 1 87 ? 10.332 -13.001 -19.234 1.00 91.38 87 TYR A O 1
ATOM 728 N N . LYS A 1 88 ? 12.110 -12.35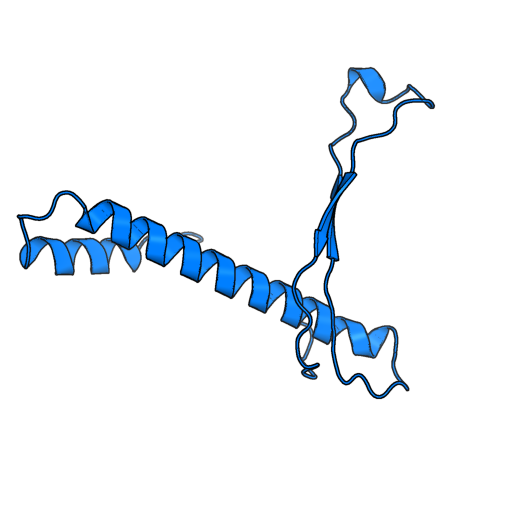7 -18.020 1.00 91.56 88 LYS A N 1
ATOM 729 C CA . LYS A 1 88 ? 11.384 -12.183 -16.763 1.00 91.56 88 LYS A CA 1
ATOM 730 C C . LYS A 1 88 ? 11.451 -10.707 -16.384 1.00 91.56 88 LYS A C 1
ATOM 732 O O . LYS A 1 88 ? 12.545 -10.249 -16.059 1.00 91.56 88 LYS A O 1
ATOM 737 N N . PRO A 1 89 ? 10.331 -9.965 -16.447 1.00 88.31 89 PRO A N 1
ATOM 738 C CA . PRO A 1 89 ? 10.320 -8.580 -16.003 1.00 88.31 89 PRO A CA 1
ATOM 739 C C . PRO A 1 89 ? 10.659 -8.522 -14.515 1.00 88.31 89 PRO A C 1
ATOM 741 O O . PRO A 1 89 ? 10.164 -9.344 -13.732 1.00 88.31 89 PRO A O 1
ATOM 744 N N . ASP A 1 90 ? 11.491 -7.554 -14.138 1.00 89.44 90 ASP A N 1
ATOM 745 C CA . ASP A 1 90 ? 11.799 -7.319 -12.735 1.00 89.44 90 ASP A CA 1
ATOM 746 C C . ASP A 1 90 ? 10.516 -6.933 -11.992 1.00 89.44 90 ASP A C 1
ATOM 748 O O . ASP A 1 90 ? 9.604 -6.314 -12.549 1.00 89.44 90 ASP A O 1
ATOM 752 N N . THR A 1 91 ? 10.395 -7.382 -10.749 1.00 91.81 91 THR A N 1
ATOM 753 C CA . THR A 1 91 ? 9.244 -7.058 -9.908 1.00 91.81 91 THR A CA 1
ATOM 754 C C . THR A 1 91 ? 9.745 -6.636 -8.542 1.00 91.81 91 THR A C 1
ATOM 756 O O . THR A 1 91 ? 10.313 -7.438 -7.802 1.00 91.81 91 THR A O 1
ATOM 759 N N . LYS A 1 92 ? 9.500 -5.374 -8.206 1.00 90.44 92 LYS A N 1
ATOM 760 C CA . LYS A 1 92 ? 9.807 -4.789 -6.903 1.00 90.44 92 LYS A CA 1
ATOM 761 C C . LYS A 1 92 ? 8.554 -4.789 -6.049 1.00 90.44 92 LYS A C 1
ATOM 763 O O . LYS A 1 92 ? 7.443 -4.650 -6.559 1.00 90.44 92 LYS A O 1
ATOM 768 N N . TYR A 1 93 ? 8.744 -4.924 -4.747 1.00 89.50 93 TYR A N 1
ATOM 769 C CA . TYR A 1 93 ? 7.653 -4.941 -3.787 1.00 89.50 93 TYR A CA 1
ATOM 770 C C . TYR A 1 93 ? 7.863 -3.849 -2.751 1.00 89.50 93 TYR A C 1
ATOM 772 O O . TYR A 1 93 ? 8.994 -3.600 -2.333 1.00 89.50 93 TYR A O 1
ATOM 780 N N . MET A 1 94 ? 6.768 -3.224 -2.341 1.00 86.81 94 MET A N 1
ATOM 781 C CA . MET A 1 94 ? 6.727 -2.305 -1.215 1.00 86.81 94 MET A CA 1
ATOM 782 C C . MET A 1 94 ? 5.597 -2.738 -0.294 1.00 86.81 94 MET A C 1
ATOM 784 O O . MET A 1 94 ? 4.438 -2.776 -0.706 1.00 86.81 94 MET A O 1
ATOM 788 N N . ASP A 1 95 ? 5.950 -3.066 0.940 1.00 88.69 95 ASP A N 1
ATOM 789 C CA . ASP A 1 95 ? 4.980 -3.372 1.979 1.00 88.69 95 ASP A CA 1
ATOM 790 C C . ASP A 1 95 ? 4.573 -2.084 2.673 1.00 88.69 95 ASP A C 1
ATOM 792 O O . ASP A 1 95 ? 5.414 -1.363 3.211 1.00 88.69 95 ASP A O 1
ATOM 796 N N . LEU A 1 96 ? 3.276 -1.806 2.664 1.00 87.62 96 LEU A N 1
ATOM 797 C CA . LEU A 1 96 ? 2.697 -0.821 3.558 1.00 87.62 96 LEU A CA 1
ATOM 798 C C . LEU A 1 96 ? 2.593 -1.452 4.952 1.00 87.62 96 LEU A C 1
ATOM 800 O O . LEU A 1 96 ? 2.524 -2.677 5.098 1.00 87.62 96 LEU A O 1
ATOM 804 N N . GLY A 1 97 ? 2.663 -0.625 5.992 1.00 85.81 97 GLY A N 1
ATOM 805 C CA . GLY A 1 97 ? 2.560 -1.098 7.371 1.00 85.81 97 GLY A CA 1
ATOM 806 C C . GLY A 1 97 ? 1.213 -1.766 7.653 1.00 85.81 97 GLY A C 1
ATOM 807 O O . GLY A 1 97 ? 0.228 -1.523 6.955 1.00 85.81 97 GLY A O 1
ATOM 808 N N . TRP A 1 98 ? 1.174 -2.594 8.696 1.00 92.56 98 TRP A N 1
ATOM 809 C CA . TRP A 1 98 ? -0.083 -3.117 9.227 1.00 92.56 98 TRP A CA 1
ATOM 810 C C . TRP A 1 98 ? -0.969 -1.971 9.712 1.00 92.56 98 TRP A C 1
ATOM 812 O O . TRP A 1 98 ? -0.490 -1.083 10.418 1.00 92.56 98 TRP A O 1
ATOM 822 N N . GLN A 1 99 ? -2.251 -2.013 9.364 1.00 90.00 99 GLN A N 1
ATOM 823 C CA . GLN A 1 99 ? -3.256 -1.065 9.839 1.00 90.00 99 GLN A CA 1
ATOM 824 C C . GLN A 1 99 ? -4.503 -1.791 10.323 1.00 90.00 99 GLN A C 1
ATOM 826 O O . GLN A 1 99 ? -4.812 -2.881 9.841 1.00 90.00 99 GLN A O 1
ATOM 831 N N . GLU A 1 100 ? -5.201 -1.176 11.276 1.00 90.12 100 GLU A N 1
ATOM 832 C CA . GLU A 1 100 ? -6.484 -1.676 11.759 1.00 90.12 100 GLU A CA 1
ATOM 833 C C . GLU A 1 100 ? -7.469 -1.786 10.602 1.00 90.12 100 GLU A C 1
ATOM 835 O O . GLU A 1 100 ? -7.585 -0.897 9.750 1.00 90.12 100 GLU A O 1
ATOM 840 N N . TYR A 1 101 ? -8.173 -2.910 10.566 1.00 86.88 101 TYR A N 1
ATOM 841 C CA . TYR A 1 101 ? -9.209 -3.119 9.585 1.00 86.88 101 TYR A CA 1
ATOM 842 C C . TYR A 1 101 ? -10.381 -2.173 9.853 1.00 86.88 101 TYR A C 1
ATOM 844 O O . TYR A 1 101 ? -10.969 -2.157 10.933 1.00 86.88 101 TYR A O 1
ATOM 852 N N . SER A 1 102 ? -10.761 -1.406 8.834 1.00 81.56 102 SER A N 1
ATOM 853 C CA . SER A 1 102 ? -11.968 -0.590 8.873 1.00 81.56 102 SER A CA 1
ATOM 854 C C . SER A 1 102 ? -12.902 -1.011 7.753 1.00 81.56 102 SER A C 1
ATOM 856 O O . SER A 1 102 ? -12.560 -0.929 6.567 1.00 81.56 102 SER A O 1
ATOM 858 N N . GLN A 1 103 ? -14.109 -1.440 8.124 1.00 73.31 103 GLN A N 1
ATOM 859 C CA . GLN A 1 103 ? -15.145 -1.764 7.156 1.00 73.31 103 GLN A CA 1
ATOM 860 C C . GLN A 1 103 ? -15.566 -0.491 6.416 1.00 73.31 103 GLN A C 1
ATOM 862 O O . GLN A 1 103 ? -16.350 0.322 6.902 1.00 73.31 103 GLN A O 1
ATOM 867 N N . THR A 1 104 ? -15.030 -0.328 5.211 1.00 68.88 104 THR A N 1
ATOM 868 C CA . THR A 1 104 ? -15.276 0.821 4.344 1.00 68.88 104 THR A CA 1
ATOM 869 C C . THR A 1 104 ? -15.979 0.362 3.074 1.00 68.88 104 THR A C 1
ATOM 871 O O . THR A 1 104 ? -15.706 -0.710 2.536 1.00 68.88 104 THR A O 1
ATOM 874 N N . VAL A 1 105 ? -16.951 1.150 2.611 1.00 60.62 105 VAL A N 1
ATOM 875 C CA . VAL A 1 105 ? -17.693 0.848 1.380 1.00 60.62 105 VAL A CA 1
ATOM 876 C C . VAL A 1 105 ? -16.747 1.068 0.192 1.00 60.62 105 VAL A C 1
ATOM 878 O O . VAL A 1 105 ? -16.082 2.109 0.163 1.00 60.62 105 VAL A O 1
ATOM 881 N N . PRO A 1 106 ? -16.648 0.143 -0.779 1.00 55.31 106 PRO A N 1
ATOM 882 C CA . PRO A 1 106 ? -15.793 0.350 -1.941 1.00 55.31 106 PRO A CA 1
ATOM 883 C C . PRO A 1 106 ? -16.242 1.599 -2.703 1.00 55.31 106 PRO A C 1
ATOM 885 O O . PRO A 1 106 ? -17.418 1.749 -3.037 1.00 55.31 106 PRO A O 1
ATOM 888 N N . VAL A 1 107 ? -15.298 2.503 -2.972 1.00 51.25 107 VAL A N 1
ATOM 889 C CA . VAL A 1 107 ? -15.512 3.594 -3.927 1.00 51.25 107 VAL A CA 1
ATOM 890 C C . VAL A 1 107 ? -15.385 2.967 -5.316 1.00 51.25 107 VAL A C 1
ATOM 892 O O . VAL A 1 107 ? -14.270 2.718 -5.771 1.00 51.25 107 VAL A O 1
ATOM 895 N N . LEU A 1 108 ? -16.527 2.617 -5.917 1.00 42.78 108 LEU A N 1
ATOM 896 C CA . LEU A 1 108 ? -16.643 2.127 -7.297 1.00 42.78 108 LEU A CA 1
ATOM 897 C C . LEU A 1 108 ? -16.790 3.288 -8.282 1.00 42.78 108 LEU A C 1
ATOM 899 O O . LEU A 1 108 ? -17.558 4.227 -7.966 1.00 42.78 108 LEU A O 1
#

pLDDT: mean 74.66, std 17.26, range [33.31, 95.0]

Sequence (108 aa):
MSSLYPTSEIYVEYNKKTEEKRSDDNLVEDIFKEHEELTTEQGVELINRFGSSVANYYLPNEDIEMIQVRLSFRDPVPYSERNNPNYKPDTKYMDLGWQEYSQTVPVL

Secondary structure (DSSP, 8-state):
-------SHHHHHHHHHHTT----TTHHHHHHHHHHHHHHHHHHHHHHHHHHHHHHHHSTTS---EE--EEEEEPPPPGGGTT-TT----EEEEEPPPEE--------

=== Feature glossary ===
Legend for the data blocks above and below:

— What the protein is —

Sequence gives the chain of amino acids in standard one-letter code (A=alanine, C=cysteine, …, Y=tyrosine), read N→C. It is the only feature that is directly encoded by the gene; all structural features are derived from the folded form of this sequence.

The annotation block draws on four external resources. InterPro: which protein families and domains the sequence belongs to. GO: standardized terms for what the protein does, what process it participates in, and where in the cell it acts. CATH: which structural fold it has in the CATH hierarchy. Organism: the species of origin.

— Where its atoms are —

Atomic coordinates in PDBx/mmCIF format — the same representation the Protein Data Bank distributes. Each line of the _atom_site loop places one backbone atom in Cartesian space (units: ångströms, origin: arbitrary).

Six rendered views show the 3D structure from the faces of a cube — i.e. along ±x, ±y, ±z. Rendering representation is drawn randomly per protein from cartoon (secondary-structure ribbons), sticks (backbone bonds), or molecular surface; coloring is either N→C rainbow (blue at the N-terminus through red at the C-terminus) or one color per chain.

— Local backbone conformation —

DSSP 8-state secondary structure assigns each residue one of H (α-helix), G (3₁₀-helix), I (π-helix), E (extended β-strand), B (isolated β-bridge), T (hydrogen-bonded turn), S (bend), or '-' (coil). The assignment is computed from backbone hydrogen-bond geometry via the Kabsch–Sander algorithm.

P-SEA three-state annotation labels each residue as helix, strand, or coil based purely on the geometry of the Cα trace. It serves as a fallback when the full backbone (and thus DSSP) is unavailable.

φ (phi) and ψ (psi) are the two rotatable backbone dihedrals per residue: φ is the C(i-1)–N–Cα–C torsion, ψ is the N–Cα–C–N(i+1) torsion, both in degrees on (−180°, 180°]. α-helical residues cluster near (−60°, −45°); β-strand residues near (−120°, +130°). A Ramachandran plot is simply a scatter of (φ, ψ) for every residue.

— Global shape and packing —

Radius of gyration (Rg) is the root-mean-square distance of Cα atoms from their centroid — a single number for overall size and compactness. A globular domain of N residues has Rg ≈ 2.2·N^0.38 Å; an extended or disordered chain has a much larger Rg. The Cα contact count is the number of residue pairs whose Cα atoms are within 8 Å and are more than four positions apart in sequence — a standard proxy for tertiary packing density. The bounding box is the smallest axis-aligned box enclosing all Cα atoms.

Accessible surface area quantifies burial. A residue with SASA near zero is packed into the hydrophobic core; one with SASA >100 Å² sits on the surface. Computed here via the Shrake–Rupley numerical algorithm with a 1.4 Å probe.

The contact map is a binary N×N matrix image: pixel (i, j) is dark where Cα_i and Cα_j are within 8 Å and |i−j|>4. Because the |i−j|>4 filter removes local helical contacts, off-diagonal stripes parallel to the main diagonal indicate parallel β-sheets; stripes perpendicular to it indicate antiparallel β-sheets. The Ramachandran plot scatters every residue's (φ, ψ) pair against the sterically allowed regions. The PAE heatmap renders the predicted-aligned-error matrix.

— Structural neighborhood —

A 3Di character summarizes, for each residue, the relative orientation of the Cα frame of its nearest spatial neighbor. Because it encodes fold topology rather than chemistry, 3Di alignments detect remote structural similarity that sequence alignment misses.

Structural nearest neighbors (via Foldseek easy-search vs the PDB). Reported per hit: target PDB id, E-value, and alignment TM-score. A TM-score above ~0.5 is the conventional threshold for 'same fold'.

— Confidence and disorder —

For AlphaFold models, the B-factor field carries pLDDT — the model's own estimate of local accuracy on a 0–100 scale. Regions with pLDDT<50 should be treated as essentially unmodeled; they often correspond to intrinsically disordered segments.

B-factor (Debye–Waller factor) reflects atomic displacement in the crystal lattice. It is an experimental observable (units Å²), not a prediction; low values mean the atom is pinned down, high values mean it moves or is heterogeneous across the crystal.

Predicted Aligned Error (PAE) is an AlphaFold confidence matrix: entry (i, j) is the expected error in the position of residue j, in ångströms, when the prediction is superimposed on the true structure at residue i. Low PAE within a block of residues means that block is internally rigid and well-predicted; high PAE between two blocks means their relative placement is uncertain even if each block individually is confident.